Protein AF-A0A0S7XZ20-F1 (afdb_monomer_lite)

Foldseek 3Di:
DDDDDDDDDDDPPPPPVFPAFAKEEAWEDPDPQKIWDWIAGPVGKIWTDIWGDPVPQKTFDWIAIPVRFIKTFIWGHPPPQKTWDWIAGPPPRHIYIYMYGYDD

Structure (mmCIF, N/CA/C/O backbone):
data_AF-A0A0S7XZ20-F1
#
_entry.id   AF-A0A0S7XZ20-F1
#
loop_
_atom_site.group_PDB
_atom_site.id
_atom_site.type_symbol
_atom_site.label_atom_id
_atom_site.label_alt_id
_atom_site.label_comp_id
_atom_site.label_asym_id
_atom_site.label_entity_id
_atom_site.label_seq_id
_atom_site.pdbx_PDB_ins_code
_atom_site.Cartn_x
_atom_site.Cartn_y
_atom_site.Cartn_z
_atom_site.occupancy
_atom_site.B_iso_or_equiv
_atom_site.auth_seq_id
_atom_site.auth_comp_id
_atom_site.auth_asym_id
_atom_site.auth_atom_id
_atom_site.pdbx_PDB_model_num
ATOM 1 N N . MET A 1 1 ? -38.596 40.210 -27.346 1.00 44.75 1 MET A N 1
ATOM 2 C CA . MET A 1 1 ? -37.848 39.043 -27.867 1.00 44.75 1 MET A CA 1
ATOM 3 C C . MET A 1 1 ? -36.614 38.859 -26.989 1.00 44.75 1 MET A C 1
ATOM 5 O O . MET A 1 1 ? -35.735 39.709 -27.034 1.00 44.75 1 MET A O 1
ATOM 9 N N . LYS A 1 2 ? -36.591 37.859 -26.096 1.00 41.66 2 LYS A N 1
ATOM 10 C CA . LYS A 1 2 ? -35.451 37.612 -25.191 1.00 41.66 2 LYS A CA 1
ATOM 11 C C . LYS A 1 2 ? -34.427 36.737 -25.919 1.00 41.66 2 LYS A C 1
ATOM 13 O O . LYS A 1 2 ? -34.776 35.648 -26.359 1.00 41.66 2 LYS A O 1
ATOM 18 N N . LYS A 1 3 ? -33.194 37.228 -26.071 1.00 44.41 3 LYS A N 1
ATOM 19 C CA . LYS A 1 3 ? -32.071 36.450 -26.609 1.00 44.41 3 LYS A CA 1
ATOM 20 C C . LYS A 1 3 ? -31.527 35.568 -25.485 1.00 44.41 3 LYS A C 1
ATOM 22 O O . LYS A 1 3 ? -31.060 36.094 -24.481 1.00 44.41 3 LYS A O 1
ATOM 27 N N . ILE A 1 4 ? -31.639 34.254 -25.640 1.00 46.44 4 ILE A N 1
ATOM 28 C CA . ILE A 1 4 ? -31.024 33.276 -24.739 1.00 46.44 4 ILE A CA 1
ATOM 29 C C . ILE A 1 4 ? -29.592 33.079 -25.237 1.00 46.44 4 ILE A C 1
ATOM 31 O O . ILE A 1 4 ? -29.385 32.675 -26.379 1.00 46.44 4 ILE A O 1
ATOM 35 N N . ILE A 1 5 ? -28.615 33.443 -24.408 1.00 52.66 5 ILE A N 1
ATOM 36 C CA . ILE A 1 5 ? -27.194 33.212 -24.674 1.00 52.66 5 ILE A CA 1
ATOM 37 C C . ILE A 1 5 ? -26.872 31.815 -24.147 1.00 52.66 5 ILE A C 1
ATOM 39 O O . ILE A 1 5 ? -27.028 31.551 -22.957 1.00 52.66 5 ILE A O 1
ATOM 43 N N . LEU A 1 6 ? -26.469 30.923 -25.048 1.00 42.22 6 LEU A N 1
ATOM 44 C CA . LEU A 1 6 ? -26.062 29.562 -24.726 1.00 42.22 6 LEU A CA 1
ATOM 45 C C . LEU A 1 6 ? -24.559 29.577 -24.421 1.00 42.22 6 LEU A C 1
ATOM 47 O O . LEU A 1 6 ? -23.748 29.788 -25.322 1.00 42.22 6 LEU A O 1
ATOM 51 N N . ILE A 1 7 ? -24.188 29.409 -23.153 1.00 48.66 7 ILE A N 1
ATOM 52 C CA . ILE A 1 7 ? -22.790 29.242 -22.743 1.00 48.66 7 ILE A CA 1
ATOM 53 C C . ILE A 1 7 ? -22.507 27.740 -22.760 1.00 48.66 7 ILE A C 1
ATOM 55 O O . ILE A 1 7 ? -23.016 27.000 -21.922 1.00 48.66 7 ILE A O 1
ATOM 59 N N . ALA A 1 8 ? -21.738 27.287 -23.747 1.00 45.72 8 ALA A N 1
ATOM 60 C CA . ALA A 1 8 ? -21.243 25.919 -23.799 1.00 45.72 8 ALA A CA 1
ATOM 61 C C . ALA A 1 8 ? -20.066 25.784 -22.820 1.00 45.72 8 ALA A C 1
ATOM 63 O O . ALA A 1 8 ? -18.991 26.336 -23.053 1.00 45.72 8 ALA A O 1
ATOM 64 N N . LEU A 1 9 ? -20.290 25.084 -21.708 1.00 44.69 9 LEU A N 1
ATOM 65 C CA . LEU A 1 9 ? -19.255 24.732 -20.743 1.00 44.69 9 LEU A CA 1
ATOM 66 C C . LEU A 1 9 ? -18.453 23.550 -21.311 1.00 44.69 9 LEU A C 1
ATOM 68 O O . LEU A 1 9 ? -18.936 22.420 -21.327 1.00 44.69 9 LEU A O 1
ATOM 72 N N . TYR A 1 10 ? -17.254 23.815 -21.828 1.00 41.78 10 TYR A N 1
ATOM 73 C CA . TYR A 1 10 ? -16.320 22.769 -22.247 1.00 41.78 10 TYR A CA 1
ATOM 74 C C . TYR A 1 10 ? -15.643 22.179 -21.004 1.00 41.78 10 TYR A C 1
ATOM 76 O O . TYR A 1 10 ? -14.685 22.745 -20.483 1.00 41.78 10 TYR A O 1
ATOM 84 N N . LEU A 1 11 ? -16.154 21.046 -20.518 1.00 46.50 11 LEU A N 1
ATOM 85 C CA . LEU A 1 11 ? -15.432 20.182 -19.586 1.00 46.50 11 LEU A CA 1
ATOM 86 C C . LEU A 1 11 ? -14.401 19.387 -20.390 1.00 46.50 11 LEU A C 1
ATOM 88 O O . LEU A 1 11 ? -14.757 18.498 -21.163 1.00 46.50 11 LEU A O 1
ATOM 92 N N . VAL A 1 12 ? -13.126 19.735 -20.238 1.00 39.59 12 VAL A N 1
ATOM 93 C CA . VAL A 1 12 ? -12.025 18.922 -20.758 1.00 39.59 12 VAL A CA 1
ATOM 94 C C . VAL A 1 12 ? -11.810 17.786 -19.764 1.00 39.59 12 VAL A C 1
ATOM 96 O O . VAL A 1 12 ? -11.168 17.973 -18.736 1.00 39.59 12 VAL A O 1
ATOM 99 N N . PHE A 1 13 ? -12.382 16.617 -20.046 1.00 40.81 13 PHE A N 1
ATOM 100 C CA . PHE A 1 13 ? -11.937 15.381 -19.411 1.00 40.81 13 PHE A CA 1
ATOM 101 C C . PHE A 1 13 ? -10.627 14.976 -20.082 1.00 40.81 13 PHE A C 1
ATOM 103 O O . PHE A 1 13 ? -10.622 14.413 -21.176 1.00 40.81 13 PHE A O 1
ATOM 110 N N . SER A 1 14 ? -9.507 15.309 -19.448 1.00 41.47 14 SER A N 1
ATOM 111 C CA . SER A 1 14 ? -8.231 14.681 -19.769 1.00 41.47 14 SER A CA 1
ATOM 112 C C . SER A 1 14 ? -8.302 13.241 -19.269 1.00 41.47 14 SER A C 1
ATOM 114 O O . SER A 1 14 ? -8.071 12.985 -18.093 1.00 41.47 14 SER A O 1
ATOM 116 N N . ILE A 1 15 ? -8.666 12.301 -20.141 1.00 47.44 15 ILE A N 1
ATOM 117 C CA . ILE A 1 15 ? -8.438 10.880 -19.872 1.00 47.44 15 ILE A CA 1
ATOM 118 C C . ILE A 1 15 ? -6.969 10.639 -20.203 1.00 47.44 15 ILE A C 1
ATOM 120 O O . ILE A 1 15 ? -6.610 10.316 -21.336 1.00 47.44 15 ILE A O 1
ATOM 124 N N . SER A 1 16 ? -6.104 10.881 -19.222 1.00 47.53 16 SER A N 1
ATOM 125 C CA . SER A 1 16 ? -4.795 10.243 -19.208 1.00 47.53 16 SER A CA 1
ATOM 126 C C . SER A 1 16 ? -5.081 8.744 -19.204 1.00 47.53 16 SER A C 1
ATOM 128 O O . SER A 1 16 ? -5.776 8.266 -18.312 1.00 47.53 16 SER A O 1
ATOM 130 N N . ALA A 1 17 ? -4.643 8.006 -20.222 1.00 43.69 17 ALA A N 1
ATOM 131 C CA . ALA A 1 17 ? -4.651 6.552 -20.153 1.00 43.69 17 ALA A CA 1
ATOM 132 C C . ALA A 1 17 ? -3.639 6.162 -19.070 1.00 43.69 17 ALA A C 1
ATOM 134 O O . ALA A 1 17 ? -2.434 6.112 -19.311 1.00 43.69 17 ALA A O 1
ATOM 135 N N . VAL A 1 18 ? -4.147 6.030 -17.854 1.00 51.75 18 VAL A N 1
ATOM 136 C CA . VAL A 1 18 ? -3.422 5.585 -16.678 1.00 51.75 18 VAL A CA 1
ATOM 137 C C . VAL A 1 18 ? -3.144 4.098 -16.883 1.00 51.75 18 VAL A C 1
ATOM 139 O O . VAL A 1 18 ? -4.074 3.309 -17.043 1.00 51.75 18 VAL A O 1
ATOM 142 N N . TYR A 1 19 ? -1.872 3.708 -16.944 1.00 53.59 19 TYR A N 1
ATOM 143 C CA . TYR A 1 19 ? -1.501 2.302 -16.802 1.00 53.59 19 TYR A CA 1
ATOM 144 C C . TYR A 1 19 ? -1.632 1.958 -15.321 1.00 53.59 19 TYR A C 1
ATOM 146 O O . TYR A 1 19 ? -0.640 1.985 -14.604 1.00 53.59 19 TYR A O 1
ATOM 154 N N . ALA A 1 20 ? -2.863 1.722 -14.868 1.00 59.69 20 ALA A N 1
ATOM 155 C CA . ALA A 1 20 ? -3.109 1.229 -13.526 1.00 59.69 20 ALA A CA 1
ATOM 156 C C . ALA A 1 20 ? -2.646 -0.227 -13.496 1.00 59.69 20 ALA A C 1
ATOM 158 O O . ALA A 1 20 ? -3.206 -1.077 -14.196 1.00 59.69 20 ALA A O 1
ATOM 159 N N . TYR A 1 21 ? -1.573 -0.509 -12.761 1.00 78.94 21 TYR A N 1
ATOM 160 C CA . TYR A 1 21 ? -1.300 -1.885 -12.367 1.00 78.94 21 TYR A CA 1
ATOM 161 C C . TYR A 1 21 ? -2.366 -2.290 -11.359 1.00 78.94 21 TYR A C 1
ATOM 163 O O . TYR A 1 21 ? -2.618 -1.537 -10.422 1.00 78.94 21 TYR A O 1
ATOM 171 N N . GLU A 1 22 ? -2.978 -3.452 -11.569 1.00 89.69 22 GLU A N 1
ATOM 172 C CA . GLU A 1 22 ? -3.861 -4.053 -10.576 1.00 89.69 22 GLU A CA 1
ATOM 173 C C . GLU A 1 22 ? -2.984 -4.791 -9.563 1.00 89.69 22 GLU A C 1
ATOM 175 O O . GLU A 1 22 ? -2.277 -5.739 -9.923 1.00 89.69 22 GLU A O 1
ATOM 180 N N . LEU A 1 23 ? -2.975 -4.310 -8.323 1.00 94.56 23 LEU A N 1
ATOM 181 C CA . LEU A 1 23 ? -2.209 -4.866 -7.215 1.00 94.56 23 LEU A CA 1
ATOM 182 C C . LEU A 1 23 ? -3.116 -5.717 -6.336 1.00 94.56 23 LEU A C 1
ATOM 184 O O . LEU A 1 23 ? -4.209 -5.299 -5.977 1.00 94.56 23 LEU A O 1
ATOM 188 N N . ASN A 1 24 ? -2.654 -6.906 -5.966 1.00 96.06 24 ASN A N 1
ATOM 189 C CA . ASN A 1 24 ? -3.344 -7.744 -4.996 1.00 96.06 24 ASN A CA 1
ATOM 190 C C . ASN A 1 24 ? -2.362 -8.263 -3.954 1.00 96.06 24 ASN A C 1
ATOM 192 O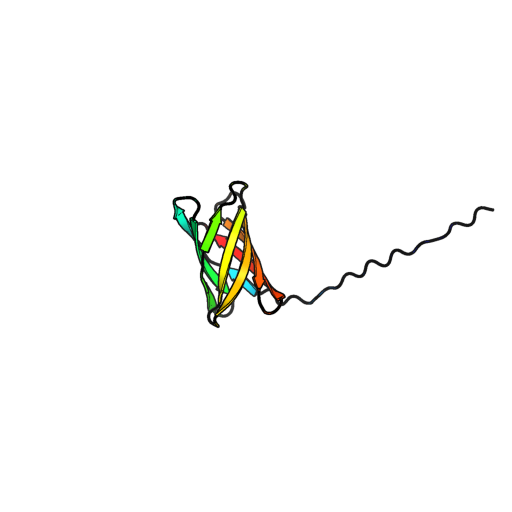 O . ASN A 1 24 ? -1.215 -8.561 -4.295 1.00 96.06 24 ASN A O 1
ATOM 196 N N . GLY A 1 25 ? -2.793 -8.393 -2.705 1.00 96.50 25 GLY A N 1
ATOM 197 C CA . GLY A 1 25 ? -1.930 -8.936 -1.664 1.00 96.50 25 GLY A CA 1
ATOM 198 C C . GLY A 1 25 ? -2.521 -8.854 -0.270 1.00 96.50 25 GLY A C 1
ATOM 199 O O . GLY A 1 25 ? -3.730 -8.998 -0.104 1.00 96.50 25 GLY A O 1
ATOM 200 N N . SER A 1 26 ? -1.658 -8.646 0.716 1.00 97.69 26 SER A N 1
ATOM 201 C CA . SER A 1 26 ? -2.030 -8.645 2.122 1.00 97.69 26 SER A CA 1
ATOM 202 C C . SER A 1 26 ? -1.490 -7.436 2.877 1.00 97.69 26 SER A C 1
ATOM 204 O O . SER A 1 26 ? -0.496 -6.801 2.505 1.00 97.69 26 SER A O 1
ATOM 206 N N . ILE A 1 27 ? -2.200 -7.121 3.953 1.00 97.94 27 ILE A N 1
ATOM 207 C CA . ILE A 1 27 ? -1.832 -6.149 4.972 1.00 97.94 27 ILE A CA 1
ATOM 208 C C . ILE A 1 27 ? -1.728 -6.920 6.288 1.00 97.94 27 ILE A C 1
ATOM 210 O O . ILE A 1 27 ? -2.672 -7.611 6.660 1.00 97.94 27 ILE A O 1
ATOM 214 N N . GLU A 1 28 ? -0.623 -6.783 7.014 1.00 97.88 28 GLU A N 1
ATOM 215 C CA . GLU A 1 28 ? -0.450 -7.399 8.336 1.00 97.88 28 GLU A CA 1
ATOM 216 C C . GLU A 1 28 ? -0.396 -6.305 9.410 1.00 97.88 28 GLU A C 1
ATOM 218 O O . GLU A 1 28 ? 0.247 -5.265 9.241 1.00 97.88 28 GLU A O 1
ATOM 223 N N . ASN A 1 29 ? -1.105 -6.506 10.524 1.00 95.19 29 ASN A N 1
ATOM 224 C CA . ASN A 1 29 ? -1.111 -5.556 11.638 1.00 95.19 29 ASN A CA 1
ATOM 225 C C . ASN A 1 29 ? 0.128 -5.758 12.524 1.00 95.19 29 ASN A C 1
ATOM 227 O O . ASN A 1 29 ? 0.234 -6.754 13.239 1.00 95.19 29 ASN A O 1
ATOM 231 N N . GLU A 1 30 ? 1.027 -4.775 12.548 1.00 96.06 30 GLU A N 1
ATOM 232 C CA . GLU A 1 30 ? 2.250 -4.803 13.369 1.00 96.06 30 GLU A CA 1
ATOM 233 C C . GLU A 1 30 ? 2.013 -4.260 14.794 1.00 96.06 30 GLU A C 1
ATOM 235 O O . GLU A 1 30 ? 2.887 -4.299 15.666 1.00 96.06 30 GLU A O 1
ATOM 240 N N . GLY A 1 31 ? 0.803 -3.764 15.058 1.00 93.75 31 GLY A N 1
ATOM 241 C CA . GLY A 1 31 ? 0.401 -3.124 16.300 1.00 93.75 31 GLY A CA 1
ATOM 242 C C . GLY A 1 31 ? 0.652 -1.616 16.313 1.00 93.75 31 GLY A C 1
ATOM 243 O O . GLY A 1 31 ? 1.364 -1.051 15.495 1.00 93.75 31 GLY A O 1
ATOM 244 N N . GLY A 1 32 ? 0.024 -0.919 17.264 1.00 92.00 32 GLY A N 1
ATOM 245 C CA . GLY A 1 32 ? 0.258 0.518 17.470 1.00 92.00 32 GLY A CA 1
ATOM 246 C C . GLY A 1 32 ? -0.260 1.450 16.366 1.00 92.00 32 GLY A C 1
ATOM 247 O O . GLY A 1 32 ? -0.040 2.652 16.474 1.00 92.00 32 GLY A O 1
ATOM 248 N N . GLY A 1 33 ? -0.980 0.922 15.371 1.00 94.25 33 GLY A N 1
ATOM 249 C CA . GLY A 1 33 ? -1.419 1.664 14.185 1.00 94.25 33 GLY A CA 1
ATOM 250 C C . GLY A 1 33 ? -0.485 1.502 12.983 1.00 94.25 33 GLY A C 1
ATOM 251 O O . GLY A 1 33 ? -0.778 2.065 11.933 1.00 94.25 33 GLY A O 1
ATOM 252 N N . ASP A 1 34 ? 0.589 0.723 13.127 1.00 97.00 34 ASP A N 1
ATOM 253 C CA . ASP A 1 34 ? 1.517 0.384 12.055 1.00 97.00 34 ASP A CA 1
ATOM 254 C C . ASP A 1 34 ? 1.109 -0.939 11.388 1.00 97.00 34 ASP A C 1
ATOM 256 O O . ASP A 1 34 ? 0.659 -1.882 12.049 1.00 97.00 34 ASP A O 1
ATOM 260 N N . TYR A 1 35 ? 1.283 -1.005 10.071 1.00 98.00 35 TYR A N 1
ATOM 261 C CA . TYR A 1 35 ? 0.982 -2.176 9.253 1.00 98.00 35 TYR A CA 1
ATOM 262 C C . TYR A 1 35 ? 2.120 -2.435 8.274 1.00 98.00 35 TYR A C 1
ATOM 264 O O . TYR A 1 35 ? 2.713 -1.488 7.747 1.00 98.00 35 TYR A O 1
ATOM 272 N N . SER A 1 36 ? 2.398 -3.701 7.988 1.00 98.00 36 SER A N 1
ATOM 273 C CA . SER A 1 36 ? 3.223 -4.092 6.849 1.00 98.00 36 SER A CA 1
ATOM 274 C C . SER A 1 36 ? 2.329 -4.435 5.656 1.00 98.00 36 SER A C 1
ATOM 276 O O . SER A 1 36 ? 1.172 -4.825 5.812 1.00 98.00 36 SER A O 1
ATOM 278 N N . ILE A 1 37 ? 2.837 -4.195 4.448 1.00 98.06 37 ILE A N 1
ATOM 279 C CA . ILE A 1 37 ? 2.103 -4.395 3.197 1.00 98.06 37 ILE A CA 1
ATOM 280 C C . ILE A 1 37 ? 2.956 -5.232 2.254 1.00 98.06 37 ILE A C 1
ATOM 282 O O . ILE A 1 37 ? 4.122 -4.897 2.013 1.00 98.06 37 ILE A O 1
ATOM 286 N N . SER A 1 38 ? 2.344 -6.252 1.654 1.00 97.75 38 SER A N 1
ATOM 287 C CA . SER A 1 38 ? 2.918 -7.007 0.544 1.00 97.75 38 SER A CA 1
ATOM 288 C C . SER A 1 38 ? 1.899 -7.140 -0.579 1.00 97.75 38 SER A C 1
ATOM 290 O O . SER A 1 38 ? 0.812 -7.672 -0.380 1.00 97.75 38 SER A O 1
ATOM 292 N N . LEU A 1 39 ? 2.239 -6.645 -1.768 1.00 96.81 39 LEU A N 1
ATOM 293 C CA . LEU A 1 39 ? 1.376 -6.651 -2.946 1.00 96.81 39 LEU A CA 1
ATOM 294 C C . LEU A 1 39 ? 2.114 -7.236 -4.142 1.00 96.81 39 LEU A C 1
ATOM 296 O O . LEU A 1 39 ? 3.340 -7.178 -4.243 1.00 96.81 39 LEU A O 1
ATOM 300 N N . GLN A 1 40 ? 1.348 -7.725 -5.106 1.00 96.31 40 GLN A N 1
ATOM 301 C CA . GLN A 1 40 ? 1.861 -8.207 -6.373 1.00 96.31 40 GLN A CA 1
ATOM 302 C C . GLN A 1 40 ? 0.936 -7.800 -7.519 1.00 96.31 40 GLN A C 1
ATOM 304 O O . GLN A 1 40 ? -0.286 -7.819 -7.380 1.00 96.31 40 GLN A O 1
ATOM 309 N N . ASN A 1 41 ? 1.508 -7.460 -8.675 1.00 93.12 41 ASN A N 1
ATOM 310 C CA . ASN A 1 41 ? 0.720 -7.264 -9.893 1.00 93.12 41 ASN A CA 1
ATOM 311 C C . ASN A 1 41 ? 0.530 -8.567 -10.691 1.00 93.12 41 ASN A C 1
ATOM 313 O O . ASN A 1 41 ? 1.167 -9.588 -10.428 1.00 93.12 41 ASN A O 1
ATOM 317 N N . GLN A 1 42 ? -0.287 -8.524 -11.749 1.00 90.25 42 GLN A N 1
ATOM 318 C CA . GLN A 1 42 ? -0.574 -9.693 -12.600 1.00 90.25 42 GLN A CA 1
ATOM 319 C C . GLN A 1 42 ? 0.653 -10.333 -13.290 1.00 90.25 42 GLN A C 1
ATOM 321 O O . GLN A 1 42 ? 0.545 -11.422 -13.856 1.00 90.25 42 GLN A O 1
ATOM 326 N N . TYR A 1 43 ? 1.804 -9.654 -13.294 1.00 91.12 43 TYR A N 1
ATOM 327 C CA . TYR A 1 43 ? 3.055 -10.130 -13.890 1.00 91.12 43 TYR A CA 1
ATOM 328 C C . TYR A 1 43 ? 4.006 -10.750 -12.863 1.00 91.12 43 TYR A C 1
ATOM 330 O O . TYR A 1 43 ? 5.080 -11.224 -13.234 1.00 91.12 43 TYR A O 1
ATOM 338 N N . GLY A 1 44 ? 3.619 -10.768 -11.589 1.00 91.81 44 GLY A N 1
ATOM 339 C CA . GLY A 1 44 ? 4.432 -11.307 -10.511 1.00 91.81 44 GLY A CA 1
ATOM 340 C C . GLY A 1 44 ? 5.413 -10.301 -9.903 1.00 91.81 44 GLY A C 1
ATOM 341 O O . GLY A 1 44 ? 6.288 -10.704 -9.140 1.00 91.81 44 GLY A O 1
ATOM 342 N N . HIS A 1 45 ? 5.308 -9.013 -10.238 1.00 92.75 45 HIS A N 1
ATOM 343 C CA . HIS A 1 45 ? 6.156 -7.980 -9.646 1.00 92.75 45 HIS A CA 1
ATOM 344 C C . HIS A 1 45 ? 5.644 -7.600 -8.266 1.00 92.75 45 HIS A C 1
ATOM 346 O O . HIS A 1 45 ? 4.466 -7.282 -8.120 1.00 92.75 45 HIS A O 1
ATOM 352 N N . GLU A 1 46 ? 6.540 -7.646 -7.288 1.00 95.62 46 GLU A N 1
ATOM 353 C CA . GLU A 1 46 ? 6.236 -7.386 -5.886 1.00 95.62 46 GLU A CA 1
ATOM 354 C C . GLU A 1 46 ? 6.395 -5.905 -5.544 1.00 95.62 46 GLU A C 1
ATOM 356 O O . GLU A 1 46 ? 7.268 -5.216 -6.085 1.00 95.62 46 GLU A O 1
ATOM 361 N N . TYR A 1 47 ? 5.553 -5.462 -4.616 1.00 96.56 47 TYR A N 1
ATOM 362 C CA . TYR A 1 47 ? 5.570 -4.149 -3.996 1.00 96.56 47 TYR A CA 1
ATOM 363 C C . TYR A 1 47 ? 5.463 -4.366 -2.495 1.00 96.56 47 TYR A C 1
ATOM 365 O O . TYR A 1 47 ? 4.527 -5.016 -2.033 1.00 96.56 47 TYR A O 1
ATOM 373 N N . ASN A 1 48 ? 6.416 -3.851 -1.730 1.00 97.75 48 ASN A N 1
ATOM 374 C CA . ASN A 1 48 ? 6.456 -4.080 -0.290 1.00 97.75 48 ASN A CA 1
ATOM 375 C C . ASN A 1 48 ? 6.657 -2.767 0.451 1.00 97.75 48 ASN A C 1
ATOM 377 O O . ASN A 1 48 ? 7.339 -1.866 -0.037 1.00 97.75 48 ASN A O 1
ATOM 381 N N . GLY A 1 49 ? 6.088 -2.664 1.643 1.00 97.62 49 GLY A N 1
ATOM 382 C CA . GLY A 1 49 ? 6.246 -1.470 2.454 1.00 97.62 49 GLY A CA 1
ATOM 383 C C . GLY A 1 49 ? 5.378 -1.483 3.692 1.00 97.62 49 GLY A C 1
ATOM 384 O O . GLY A 1 49 ? 5.219 -2.517 4.341 1.00 97.62 49 GLY A O 1
ATOM 385 N N . ASN A 1 50 ? 4.858 -0.314 4.037 1.00 98.00 50 ASN A N 1
ATOM 386 C CA . ASN A 1 50 ? 4.147 -0.097 5.281 1.00 98.00 50 ASN A CA 1
ATOM 387 C C . ASN A 1 50 ? 2.920 0.796 5.095 1.00 98.00 50 ASN A C 1
ATOM 389 O O . ASN A 1 50 ? 2.841 1.599 4.165 1.00 98.00 50 ASN A O 1
ATOM 393 N N . ALA A 1 51 ? 1.985 0.663 6.029 1.00 98.12 51 ALA A N 1
ATOM 394 C CA . ALA A 1 51 ? 0.819 1.518 6.171 1.00 98.12 51 ALA A CA 1
ATOM 395 C C . ALA A 1 51 ? 0.720 2.075 7.590 1.00 98.12 51 ALA A C 1
ATOM 397 O O . ALA A 1 51 ? 1.186 1.444 8.539 1.00 98.12 51 ALA A O 1
ATOM 398 N N . ILE A 1 52 ? 0.059 3.222 7.731 1.00 98.19 52 ILE A N 1
ATOM 399 C CA . ILE A 1 52 ? -0.272 3.829 9.025 1.00 98.19 52 ILE A CA 1
ATOM 400 C C . ILE A 1 52 ? -1.778 4.082 9.094 1.00 98.19 52 ILE A C 1
ATOM 402 O O . ILE A 1 52 ? -2.341 4.691 8.188 1.00 98.19 52 ILE A O 1
ATOM 406 N N . ASP A 1 53 ? -2.437 3.643 10.163 1.00 97.38 53 ASP A N 1
ATOM 407 C CA . ASP A 1 53 ? -3.873 3.869 10.363 1.00 97.38 53 ASP A CA 1
ATOM 408 C C . ASP A 1 53 ? -4.191 5.329 10.715 1.00 97.38 53 ASP A C 1
ATOM 410 O O . ASP A 1 53 ? -3.651 5.910 11.659 1.00 97.38 53 ASP A O 1
ATOM 414 N N . ASN A 1 54 ? -5.126 5.910 9.966 1.00 96.25 54 ASN A N 1
ATOM 415 C CA . ASN A 1 54 ? -5.615 7.272 10.160 1.00 96.25 54 ASN A CA 1
ATOM 416 C C . ASN A 1 54 ? -6.767 7.378 11.179 1.00 96.25 54 ASN A C 1
ATOM 418 O O . ASN A 1 54 ? -7.237 8.479 11.483 1.00 96.25 54 ASN A O 1
ATOM 422 N N . GLY A 1 55 ? -7.266 6.257 11.705 1.00 95.31 55 GLY A N 1
ATOM 423 C CA . GLY A 1 55 ? -8.346 6.202 12.695 1.00 95.31 55 GLY A CA 1
ATOM 424 C C . GLY A 1 55 ? -9.731 6.555 12.139 1.00 95.31 55 GLY A C 1
ATOM 425 O O . GLY A 1 55 ? -10.664 6.817 12.901 1.00 95.31 55 GLY A O 1
ATOM 426 N N . ASN A 1 56 ? -9.874 6.595 10.815 1.00 94.25 56 ASN A N 1
ATOM 427 C CA . ASN A 1 56 ? -11.101 6.927 10.087 1.00 94.25 56 ASN A CA 1
ATOM 428 C C . ASN A 1 56 ? -11.478 5.857 9.041 1.00 94.25 56 ASN A C 1
ATOM 430 O O . ASN A 1 56 ? -12.289 6.141 8.160 1.00 94.25 56 ASN A O 1
ATOM 434 N N . GLY A 1 57 ? -10.905 4.652 9.147 1.00 94.19 57 GLY A N 1
ATOM 435 C CA . GLY A 1 57 ? -11.115 3.562 8.190 1.00 94.19 57 GLY A CA 1
ATOM 436 C C . GLY A 1 57 ? -10.209 3.626 6.959 1.00 94.19 57 GLY A C 1
ATOM 437 O O . GLY A 1 57 ? -10.493 2.955 5.973 1.00 94.19 57 GLY A O 1
ATOM 438 N N . THR A 1 58 ? -9.138 4.426 6.988 1.00 97.88 58 THR A N 1
ATOM 439 C CA . THR A 1 58 ? -8.133 4.459 5.918 1.00 97.88 58 THR A CA 1
ATOM 440 C C . THR A 1 58 ? -6.715 4.285 6.449 1.00 97.88 58 THR A C 1
ATOM 442 O O . THR A 1 58 ? -6.408 4.707 7.565 1.00 97.88 58 THR A O 1
ATOM 445 N N . LEU A 1 59 ? -5.826 3.736 5.623 1.00 98.19 59 LEU A N 1
ATOM 446 C CA . LEU A 1 59 ? -4.390 3.658 5.893 1.00 98.19 59 LEU A CA 1
ATOM 447 C C . LEU A 1 59 ? -3.617 4.567 4.930 1.00 98.19 59 LEU A C 1
ATOM 449 O O . LEU A 1 59 ? -3.908 4.572 3.735 1.00 98.19 59 LEU A O 1
ATOM 453 N N . ASP A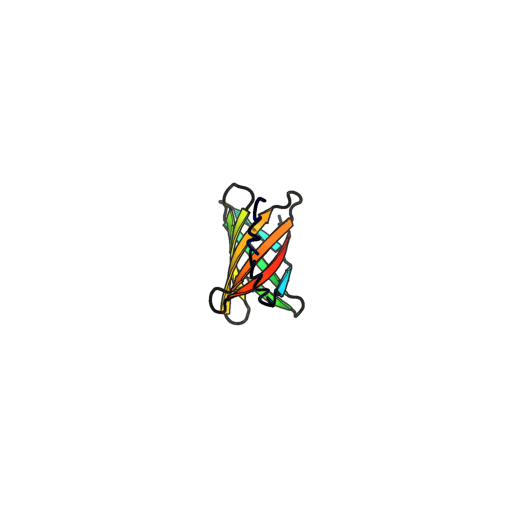 1 60 ? -2.621 5.287 5.440 1.00 98.25 60 ASP A N 1
ATOM 454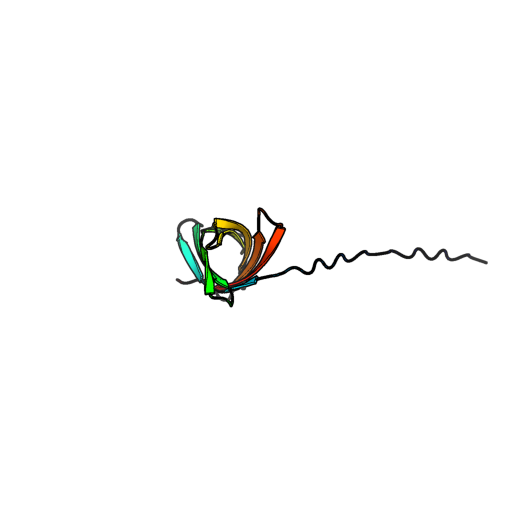 C CA . ASP A 1 60 ? -1.610 5.962 4.620 1.00 98.25 60 ASP A CA 1
ATOM 455 C C . ASP A 1 60 ? -0.578 4.923 4.185 1.00 98.25 60 ASP A C 1
ATOM 457 O O . ASP A 1 60 ? 0.179 4.421 5.015 1.00 98.25 60 ASP A O 1
ATOM 461 N N . VAL A 1 61 ? -0.568 4.584 2.898 1.00 98.25 61 VAL A N 1
ATOM 462 C CA . VAL A 1 61 ? 0.252 3.519 2.312 1.00 98.25 61 VAL A CA 1
ATOM 463 C C . VAL A 1 61 ? 1.519 4.090 1.692 1.00 98.25 61 VAL A C 1
ATOM 465 O O . VAL A 1 61 ? 1.466 5.065 0.942 1.00 98.25 61 VAL A O 1
ATOM 468 N N . ASN A 1 62 ? 2.647 3.426 1.936 1.00 97.62 62 ASN A N 1
ATOM 469 C CA . ASN A 1 62 ? 3.902 3.653 1.234 1.00 97.62 62 ASN A CA 1
ATOM 470 C C . ASN A 1 62 ? 4.566 2.311 0.899 1.00 97.62 62 ASN A C 1
ATOM 472 O O . ASN A 1 62 ? 4.933 1.558 1.801 1.00 97.62 62 ASN A O 1
ATOM 476 N N . VAL A 1 63 ? 4.744 2.019 -0.389 1.00 97.06 63 VAL A N 1
ATOM 477 C CA . VAL A 1 63 ? 5.351 0.775 -0.886 1.00 97.06 63 VAL A CA 1
ATOM 478 C C . VAL A 1 63 ? 6.421 1.064 -1.932 1.00 97.06 63 VAL A C 1
ATOM 480 O O . VAL A 1 63 ? 6.395 2.087 -2.608 1.00 97.06 63 VAL A O 1
ATOM 483 N N . GLU A 1 64 ? 7.364 0.147 -2.080 1.00 96.31 64 GLU A N 1
ATOM 484 C CA . GLU A 1 64 ? 8.408 0.195 -3.100 1.00 96.31 64 GLU A CA 1
ATOM 485 C C . GLU A 1 64 ? 8.292 -1.033 -4.004 1.00 96.31 64 GLU A C 1
ATOM 487 O O . GLU A 1 64 ? 8.094 -2.148 -3.514 1.00 96.31 64 GLU A O 1
ATOM 492 N N . ASP A 1 65 ? 8.389 -0.831 -5.318 1.00 93.19 65 ASP A N 1
ATOM 493 C CA . ASP A 1 65 ? 8.407 -1.924 -6.290 1.00 93.19 65 ASP A CA 1
ATOM 494 C C . ASP A 1 65 ? 9.787 -2.605 -6.382 1.00 93.19 65 ASP A C 1
ATOM 496 O O . ASP A 1 65 ? 10.801 -2.115 -5.888 1.00 93.19 65 ASP A O 1
ATOM 500 N N . TYR A 1 66 ? 9.861 -3.745 -7.070 1.00 88.31 66 TYR A N 1
ATOM 501 C CA . TYR A 1 66 ? 11.117 -4.486 -7.265 1.00 88.31 66 TYR A CA 1
ATOM 502 C C . TYR A 1 66 ? 12.241 -3.715 -7.998 1.00 88.31 66 TYR A C 1
ATOM 504 O O . TYR A 1 66 ? 13.387 -4.174 -8.003 1.00 88.31 66 TYR A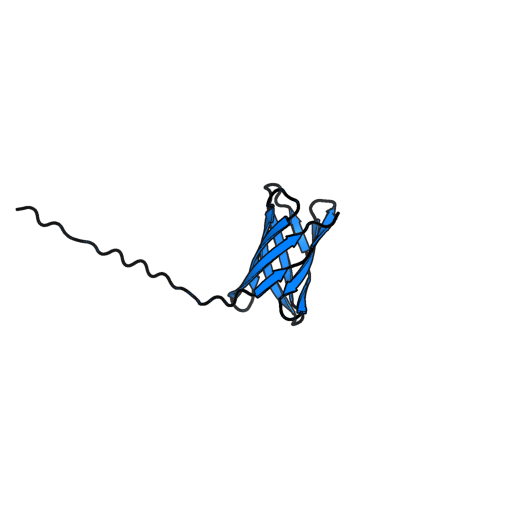 O 1
ATOM 512 N N . ASN A 1 67 ? 11.933 -2.590 -8.656 1.00 90.31 67 ASN A N 1
ATOM 513 C CA . ASN A 1 67 ? 12.915 -1.716 -9.301 1.00 90.31 67 ASN A CA 1
ATOM 514 C C . ASN A 1 67 ? 13.376 -0.569 -8.386 1.00 90.31 67 ASN A C 1
ATOM 516 O O . ASN A 1 67 ? 14.275 0.177 -8.783 1.00 90.31 67 ASN A O 1
ATOM 520 N N . GLY A 1 68 ? 12.810 -0.438 -7.184 1.00 92.94 68 GLY A N 1
ATOM 521 C CA . GLY A 1 68 ? 13.107 0.640 -6.246 1.00 92.94 68 GLY A CA 1
ATOM 522 C C . GLY A 1 68 ? 12.261 1.899 -6.455 1.00 92.94 68 GLY A C 1
ATOM 523 O O . GLY A 1 68 ? 12.628 2.964 -5.964 1.00 92.94 68 GLY A O 1
ATOM 524 N N . GLU A 1 69 ? 11.169 1.824 -7.219 1.00 92.12 69 GLU A N 1
ATOM 525 C CA . GLU A 1 69 ? 10.264 2.956 -7.398 1.00 92.12 69 GLU A CA 1
ATOM 526 C C . GLU A 1 69 ? 9.243 3.009 -6.258 1.00 92.12 69 GLU A C 1
ATOM 528 O O . GLU A 1 69 ? 8.559 2.025 -5.973 1.00 92.12 69 GLU A O 1
ATOM 533 N N . SER A 1 70 ? 9.114 4.179 -5.632 1.00 95.25 70 SER A N 1
ATOM 534 C CA . SER A 1 70 ? 8.167 4.405 -4.539 1.00 95.25 70 SER A CA 1
ATOM 535 C C . SER A 1 70 ? 6.767 4.731 -5.055 1.00 95.25 70 SER A C 1
ATOM 537 O O . SER A 1 70 ? 6.588 5.487 -6.018 1.00 95.25 70 SER A O 1
ATOM 539 N N . TYR A 1 71 ? 5.778 4.146 -4.392 1.00 95.25 71 TYR A N 1
ATOM 540 C CA . TYR A 1 71 ? 4.367 4.419 -4.578 1.00 95.25 71 TYR A CA 1
ATOM 541 C C . TYR A 1 71 ? 3.746 4.763 -3.228 1.00 95.25 71 TYR A C 1
ATOM 543 O O . TYR A 1 71 ? 3.934 4.035 -2.249 1.00 95.25 71 TYR A O 1
ATOM 551 N N . SER A 1 72 ? 2.957 5.829 -3.190 1.00 96.50 72 SER A N 1
ATOM 552 C CA . SER A 1 72 ? 2.250 6.265 -1.992 1.00 96.50 72 SER A CA 1
ATOM 553 C C . SER A 1 72 ? 0.773 6.510 -2.275 1.00 96.50 72 SER A C 1
ATOM 555 O O . SER A 1 72 ? 0.379 6.802 -3.406 1.00 96.50 72 SER A O 1
ATOM 557 N N . GLY A 1 73 ? -0.075 6.353 -1.262 1.00 96.06 73 GLY A N 1
ATOM 558 C CA . GLY A 1 73 ? -1.510 6.514 -1.450 1.00 96.06 73 GLY A CA 1
ATOM 559 C C . GLY A 1 73 ? -2.338 6.096 -0.252 1.00 96.06 73 GLY A C 1
ATOM 560 O O . GLY A 1 73 ? -1.866 6.134 0.883 1.00 96.06 73 GLY A O 1
ATOM 561 N N . ILE A 1 74 ? -3.588 5.722 -0.512 1.00 97.69 74 ILE A N 1
ATOM 562 C CA . ILE A 1 74 ? -4.563 5.388 0.525 1.00 97.69 74 ILE A CA 1
ATOM 563 C C . ILE A 1 74 ? -5.076 3.964 0.326 1.00 97.69 74 ILE A C 1
ATOM 565 O O . ILE A 1 74 ? -5.424 3.576 -0.787 1.00 97.69 74 IL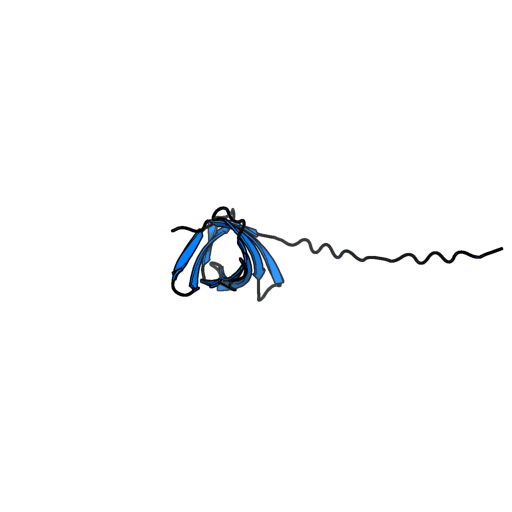E A O 1
ATOM 569 N N . ALA A 1 75 ? -5.169 3.215 1.425 1.00 97.88 75 ALA A N 1
ATOM 570 C CA . ALA A 1 75 ? -5.983 2.006 1.511 1.00 97.88 75 ALA A CA 1
ATOM 571 C C . ALA A 1 75 ? -7.298 2.331 2.231 1.00 97.88 75 ALA A C 1
ATOM 573 O O . ALA A 1 75 ? -7.263 2.929 3.307 1.00 97.88 75 ALA A O 1
ATOM 574 N N . THR A 1 76 ? -8.448 1.945 1.683 1.00 98.12 76 THR A N 1
ATOM 575 C CA . THR A 1 76 ? -9.774 2.191 2.278 1.00 98.12 76 THR A CA 1
ATOM 576 C C . THR A 1 76 ? -10.388 0.882 2.751 1.00 98.12 76 THR A C 1
ATOM 578 O O . THR A 1 76 ? -10.537 -0.030 1.950 1.00 98.12 76 THR A O 1
ATOM 581 N N . ASP A 1 77 ? -10.755 0.798 4.030 1.00 97.38 77 ASP A N 1
ATOM 582 C CA . ASP A 1 77 ? -11.400 -0.383 4.616 1.00 97.38 77 ASP A CA 1
ATOM 583 C C . ASP A 1 77 ? -12.804 -0.598 4.030 1.00 97.38 77 ASP A C 1
ATOM 585 O O . ASP A 1 77 ? -13.665 0.290 4.083 1.00 97.38 77 ASP A O 1
ATOM 589 N N . ASN A 1 78 ? -13.052 -1.802 3.520 1.00 96.69 78 ASN A N 1
ATOM 590 C CA . ASN A 1 78 ? -14.347 -2.218 2.984 1.00 96.69 78 ASN A CA 1
ATOM 591 C C . ASN A 1 78 ? -15.299 -2.771 4.063 1.00 96.69 78 ASN A C 1
ATOM 593 O O . ASN A 1 78 ? -16.479 -3.023 3.798 1.00 96.69 78 ASN A O 1
ATOM 597 N N . GLY A 1 79 ? -14.822 -2.935 5.299 1.00 96.12 79 GLY A N 1
ATOM 598 C CA . GLY A 1 79 ? -15.586 -3.422 6.448 1.00 96.12 79 GLY A CA 1
ATOM 599 C C . GLY A 1 79 ? -15.759 -4.943 6.493 1.00 96.12 79 GLY A C 1
ATOM 600 O O . GLY A 1 79 ? -16.511 -5.447 7.332 1.00 96.12 79 GLY A O 1
ATOM 601 N N . ASP A 1 80 ? -15.089 -5.676 5.606 1.00 95.44 80 ASP A N 1
ATOM 602 C CA . ASP A 1 80 ? -15.093 -7.141 5.529 1.00 95.44 80 ASP A CA 1
ATOM 603 C C . ASP A 1 80 ? -13.703 -7.768 5.729 1.00 95.44 80 ASP A C 1
ATOM 605 O O . ASP A 1 80 ? -13.555 -8.984 5.611 1.00 95.44 80 ASP A O 1
ATOM 609 N N . GLY A 1 81 ? -12.714 -6.951 6.101 1.00 94.81 81 GLY A N 1
ATOM 610 C CA . GLY A 1 81 ? -11.318 -7.359 6.218 1.00 94.81 81 GLY A CA 1
ATOM 611 C C . GLY A 1 81 ? -10.511 -7.154 4.938 1.00 94.81 81 GLY A C 1
ATOM 612 O O . GLY A 1 81 ? -9.326 -7.452 4.961 1.00 94.81 81 GLY A O 1
ATOM 613 N N . SER A 1 82 ? -11.103 -6.627 3.864 1.00 96.81 82 SER A N 1
ATOM 614 C CA . SER A 1 82 ? -10.377 -6.182 2.672 1.00 96.81 82 SER A CA 1
ATOM 615 C C . SER A 1 82 ? -10.227 -4.659 2.625 1.00 96.81 82 SER A C 1
ATOM 617 O O . SER A 1 82 ? -11.020 -3.914 3.210 1.00 96.81 82 SER A O 1
ATOM 619 N N . TYR A 1 83 ? -9.210 -4.201 1.902 1.00 97.62 83 TYR A N 1
ATOM 620 C CA . TYR A 1 83 ? -8.921 -2.797 1.657 1.00 97.62 83 TYR A CA 1
ATOM 621 C C . TYR A 1 83 ? -8.774 -2.520 0.162 1.00 97.62 83 TYR A C 1
ATOM 623 O O . TYR A 1 83 ? -8.026 -3.217 -0.522 1.00 97.62 83 TYR A O 1
ATOM 631 N N . ASP A 1 84 ? -9.405 -1.450 -0.317 1.00 97.44 84 ASP A N 1
ATOM 632 C CA . ASP A 1 84 ? -9.205 -0.924 -1.670 1.00 97.44 84 ASP A CA 1
ATOM 633 C C . ASP A 1 84 ? -8.001 0.028 -1.694 1.00 97.44 84 ASP A C 1
ATOM 635 O O . ASP A 1 84 ? -7.916 0.950 -0.881 1.00 97.44 84 ASP A O 1
ATOM 639 N N . LEU A 1 85 ? -7.081 -0.173 -2.635 1.00 96.25 85 LEU A N 1
ATOM 640 C CA . LEU A 1 85 ? -5.839 0.586 -2.785 1.00 96.25 85 LEU A CA 1
ATOM 641 C C . LEU A 1 85 ? -5.949 1.599 -3.928 1.00 96.25 85 LEU A C 1
ATOM 643 O O . LEU A 1 85 ? -6.297 1.230 -5.049 1.00 96.25 85 LEU A O 1
ATOM 647 N N . ASP A 1 86 ? -5.557 2.843 -3.661 1.00 95.06 86 ASP A N 1
ATOM 648 C CA . ASP A 1 86 ? -5.327 3.897 -4.658 1.00 95.06 86 ASP A CA 1
ATOM 649 C C . ASP A 1 86 ? -3.935 4.492 -4.420 1.00 95.06 86 ASP A C 1
ATOM 651 O O . ASP A 1 86 ? -3.728 5.256 -3.471 1.00 95.06 86 ASP A O 1
ATOM 655 N N . LEU A 1 87 ? -2.963 4.077 -5.238 1.00 93.94 87 LEU A N 1
ATOM 656 C CA . LEU A 1 87 ? -1.547 4.415 -5.105 1.00 93.94 87 LEU A CA 1
ATOM 657 C C . LEU A 1 87 ? -1.044 5.195 -6.320 1.00 93.94 87 LEU A C 1
ATOM 659 O O . LEU A 1 87 ? -1.391 4.913 -7.467 1.00 93.94 87 LEU A O 1
ATOM 663 N N . GLN A 1 88 ? -0.136 6.136 -6.088 1.00 93.38 88 GLN A N 1
ATOM 664 C CA . GLN A 1 88 ? 0.548 6.892 -7.129 1.00 93.38 88 GLN A CA 1
ATOM 665 C C . GLN A 1 88 ? 2.046 6.662 -7.043 1.00 93.38 88 GLN A C 1
ATOM 667 O O . GLN A 1 88 ? 2.627 6.681 -5.967 1.00 93.38 88 GLN A O 1
ATOM 672 N N . ASN A 1 89 ? 2.672 6.458 -8.196 1.00 92.19 89 ASN A N 1
ATOM 673 C CA . ASN A 1 89 ? 4.115 6.435 -8.310 1.00 92.19 89 ASN A CA 1
ATOM 674 C C . ASN A 1 89 ? 4.657 7.853 -8.104 1.00 92.19 89 ASN A C 1
ATOM 676 O O . ASN A 1 89 ? 4.363 8.757 -8.897 1.00 92.19 89 ASN A O 1
ATOM 680 N N . ASP A 1 90 ? 5.500 8.022 -7.092 1.00 89.31 90 ASP A N 1
ATOM 681 C CA . ASP A 1 90 ? 5.966 9.336 -6.642 1.00 89.31 90 ASP A CA 1
ATOM 682 C C . ASP A 1 90 ? 6.908 10.018 -7.654 1.00 89.31 90 ASP A C 1
ATOM 684 O O . ASP A 1 90 ? 7.046 11.244 -7.665 1.00 89.31 90 ASP A O 1
ATOM 688 N N . SER A 1 91 ? 7.548 9.236 -8.531 1.00 85.06 91 SER A N 1
ATOM 689 C CA . SER A 1 91 ? 8.564 9.711 -9.482 1.00 85.06 91 SER A CA 1
ATOM 690 C C . SER A 1 91 ? 8.010 9.979 -10.885 1.00 85.06 91 SER A C 1
ATOM 692 O O . SER A 1 91 ? 8.344 10.978 -11.526 1.00 85.06 91 SER A O 1
ATOM 694 N N . SER A 1 92 ? 7.197 9.061 -11.401 1.00 80.62 92 SER A N 1
ATOM 695 C CA . SER A 1 92 ? 6.746 9.017 -12.797 1.00 80.62 92 SER A CA 1
ATOM 696 C C . SER A 1 92 ? 5.297 9.468 -12.984 1.00 80.62 92 SER A C 1
ATOM 698 O O . SER A 1 92 ? 4.888 9.724 -14.118 1.00 80.62 92 SER A O 1
ATOM 700 N N . GLY A 1 93 ? 4.524 9.586 -11.897 1.00 78.50 93 GLY A N 1
ATOM 701 C CA . GLY A 1 93 ? 3.107 9.948 -11.938 1.00 78.50 93 GLY A CA 1
ATOM 702 C C . GLY A 1 93 ? 2.199 8.868 -12.538 1.00 78.50 93 GLY A C 1
ATOM 703 O O . GLY A 1 93 ? 1.073 9.170 -12.932 1.00 78.50 93 GLY A O 1
ATOM 704 N N . GLY A 1 94 ? 2.683 7.625 -12.654 1.00 84.88 94 GLY A N 1
ATOM 705 C CA . GLY A 1 94 ? 1.817 6.461 -12.867 1.00 84.88 94 GLY A CA 1
ATOM 706 C C . GLY A 1 94 ? 0.928 6.218 -11.647 1.00 84.88 94 GLY A C 1
ATOM 707 O O . GLY A 1 94 ? 1.248 6.687 -10.560 1.00 84.88 94 GLY A O 1
ATOM 708 N N . SER A 1 95 ? -0.171 5.484 -11.801 1.00 87.44 95 SER A N 1
ATOM 709 C CA . SER A 1 95 ? -0.955 5.024 -10.652 1.00 87.44 95 SER A CA 1
ATOM 710 C C . SER A 1 95 ? -1.062 3.506 -10.644 1.00 87.44 95 SER A C 1
ATOM 712 O O . SER A 1 95 ? -0.799 2.841 -11.648 1.00 87.44 95 SER A O 1
ATOM 714 N N . ALA A 1 96 ? -1.403 2.966 -9.488 1.00 89.94 96 ALA A N 1
ATOM 715 C CA . ALA A 1 96 ? -1.705 1.570 -9.274 1.00 89.94 96 ALA A CA 1
ATOM 716 C C . ALA A 1 96 ? -2.937 1.498 -8.371 1.00 89.94 96 ALA A C 1
ATOM 718 O O . ALA A 1 96 ? -3.044 2.243 -7.402 1.00 89.94 96 ALA A O 1
ATOM 719 N N . GLU A 1 97 ? -3.864 0.619 -8.713 1.00 93.56 97 GLU A N 1
ATOM 720 C CA . GLU A 1 97 ? -5.083 0.382 -7.941 1.00 93.56 97 GLU A CA 1
ATOM 721 C C . GLU A 1 97 ? -5.112 -1.090 -7.553 1.00 93.56 97 GLU A C 1
ATOM 723 O O . GLU A 1 97 ? -4.435 -1.911 -8.174 1.00 93.56 97 GLU A O 1
ATOM 728 N N . GLY A 1 98 ? -5.862 -1.464 -6.526 1.00 93.69 98 GLY A N 1
ATOM 729 C CA . GLY A 1 98 ? -5.809 -2.847 -6.083 1.00 93.69 98 GLY A CA 1
ATOM 730 C C . GLY A 1 98 ? -6.673 -3.180 -4.894 1.00 93.69 98 GLY A C 1
ATOM 731 O O . GLY A 1 98 ? -7.407 -2.336 -4.391 1.00 93.69 98 GLY A O 1
ATOM 732 N N . THR A 1 99 ? -6.540 -4.418 -4.434 1.00 96.25 99 THR A N 1
ATOM 733 C CA . THR A 1 99 ? -7.154 -4.878 -3.190 1.00 96.25 99 THR A CA 1
ATOM 734 C C . THR A 1 99 ? -6.124 -5.576 -2.317 1.00 96.25 99 THR A C 1
ATOM 736 O O . THR A 1 99 ? -5.211 -6.229 -2.820 1.00 96.25 99 THR A O 1
ATOM 739 N N . ALA A 1 100 ? -6.238 -5.438 -1.006 1.00 97.19 100 ALA A N 1
ATOM 740 C CA . ALA A 1 100 ? -5.434 -6.217 -0.080 1.00 97.19 100 ALA A CA 1
ATOM 741 C C . ALA A 1 100 ? -6.276 -6.699 1.091 1.00 97.19 100 ALA A C 1
ATOM 743 O O . ALA A 1 100 ? -7.081 -5.945 1.632 1.00 97.19 100 ALA A O 1
ATOM 744 N N . ASP A 1 101 ? -6.067 -7.947 1.487 1.00 97.88 101 ASP A N 1
ATOM 745 C CA . ASP A 1 101 ? -6.765 -8.541 2.619 1.00 97.88 101 ASP A CA 1
ATOM 746 C C . ASP A 1 101 ? -5.947 -8.351 3.904 1.00 97.88 101 ASP A C 1
ATOM 748 O O . ASP A 1 101 ? -4.721 -8.472 3.911 1.00 97.88 101 ASP A O 1
ATOM 752 N N . LEU A 1 102 ? -6.623 -8.033 5.006 1.00 96.38 102 LEU A N 1
ATOM 753 C CA . LEU A 1 102 ? -6.025 -7.957 6.332 1.00 96.38 102 LEU A CA 1
ATOM 754 C C . LEU A 1 102 ? -5.789 -9.373 6.866 1.00 96.38 102 LEU A C 1
ATOM 756 O O . LEU A 1 102 ? -6.723 -10.044 7.318 1.00 96.38 102 LEU A O 1
ATOM 760 N N . ASP A 1 103 ? -4.529 -9.789 6.878 1.00 90.06 103 ASP A N 1
ATOM 761 C CA . ASP A 1 103 ? -4.093 -11.032 7.500 1.00 90.06 103 ASP A CA 1
ATOM 762 C C . ASP A 1 103 ? -3.895 -10.801 9.012 1.00 90.06 103 ASP A C 1
ATOM 764 O O . ASP A 1 103 ? -3.130 -9.934 9.443 1.00 90.06 103 ASP A O 1
ATOM 768 N N . ASN A 1 104 ? -4.651 -11.549 9.830 1.00 64.12 104 ASN A 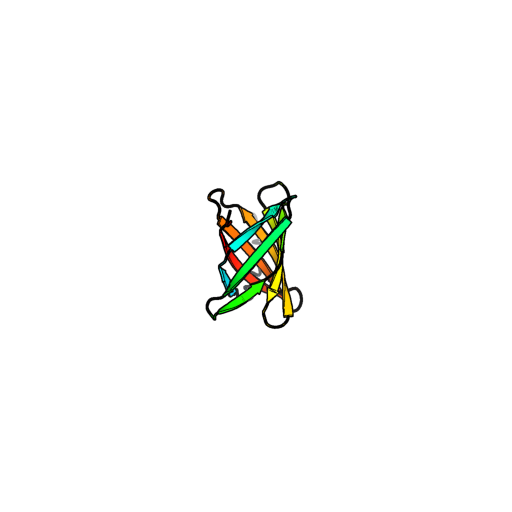N 1
ATOM 769 C CA . ASN A 1 104 ? -4.582 -11.540 11.305 1.00 64.12 104 ASN A CA 1
ATOM 770 C C . ASN A 1 104 ? -3.676 -12.640 11.864 1.00 64.12 104 ASN A C 1
ATOM 772 O O . ASN A 1 104 ? -3.781 -13.792 11.378 1.00 64.12 104 ASN A O 1
#

Radius of gyration: 18.69 Å; chains: 1; bounding box: 51×51×45 Å

Secondary structure (DSSP, 8-state):
--------------------EEEEEEEEEEETTEEEEEEEETT--EEEEEEEE-SSSEEEEEEEETTS-EEEEEEEE-SSSEEEEEEEETTT--EEEEEEEEE-

Sequence (104 aa):
MKKIILIALYLVFSISAVYAYELNGSIENEGGGDYSISLQNQYGHEYNGNAIDNGNGTLDVNVEDYNGESYSGIATDNGDGSYDLDLQNDSSGGSAEGTADLDN

pLDDT: mean 84.91, std 19.59, range [39.59, 98.25]